Protein AF-A0A6G3XA79-F1 (afdb_monomer)

Structure (mmCIF, N/CA/C/O backbone):
data_AF-A0A6G3XA79-F1
#
_entry.id   AF-A0A6G3XA79-F1
#
loop_
_atom_site.group_PDB
_atom_site.id
_atom_site.type_symbol
_atom_site.label_atom_id
_atom_site.label_alt_id
_atom_site.label_comp_id
_atom_site.label_asym_id
_atom_site.label_entity_id
_atom_site.label_seq_id
_atom_site.pdbx_PDB_ins_code
_atom_site.Cartn_x
_atom_site.Cartn_y
_atom_site.Cartn_z
_atom_site.occupancy
_atom_site.B_iso_or_equiv
_atom_site.auth_seq_id
_atom_site.auth_comp_id
_atom_site.auth_asym_id
_atom_site.auth_atom_id
_atom_site.pdbx_PDB_model_num
ATOM 1 N N . GLU A 1 1 ? 13.915 -3.878 1.962 1.00 83.31 1 GLU A N 1
ATOM 2 C CA . GLU A 1 1 ? 13.157 -3.306 3.103 1.00 83.31 1 GLU A CA 1
ATOM 3 C C . GLU A 1 1 ? 12.132 -4.311 3.613 1.00 83.31 1 GLU A C 1
ATOM 5 O O . GLU A 1 1 ? 11.793 -5.242 2.881 1.00 83.31 1 GLU A O 1
ATOM 10 N N . PHE A 1 2 ? 11.658 -4.130 4.847 1.00 86.94 2 PHE A N 1
ATOM 11 C CA . PHE A 1 2 ? 10.660 -4.977 5.507 1.00 86.94 2 PHE A CA 1
ATOM 12 C C . PHE A 1 2 ? 9.590 -4.092 6.155 1.00 86.94 2 PHE A C 1
ATOM 14 O O . PHE A 1 2 ? 9.921 -3.212 6.946 1.00 86.94 2 PHE A O 1
ATOM 21 N N . TYR A 1 3 ? 8.324 -4.346 5.831 1.00 83.56 3 TYR A N 1
ATOM 22 C CA . TYR A 1 3 ? 7.170 -3.608 6.340 1.00 83.56 3 TYR A CA 1
ATOM 23 C C . TYR A 1 3 ? 6.199 -4.577 7.005 1.00 83.56 3 TYR A C 1
ATOM 25 O O . TYR A 1 3 ? 5.799 -5.566 6.397 1.00 83.56 3 TYR A O 1
ATOM 33 N N . TRP A 1 4 ? 5.792 -4.301 8.241 1.00 88.62 4 TRP A N 1
ATOM 34 C CA . TRP A 1 4 ? 4.818 -5.117 8.968 1.00 88.62 4 TRP A CA 1
ATOM 35 C C . TRP A 1 4 ? 3.518 -4.343 9.180 1.00 88.62 4 TRP A C 1
ATOM 37 O O . TRP A 1 4 ? 3.550 -3.147 9.463 1.00 88.62 4 TRP A O 1
ATOM 47 N N . PHE A 1 5 ? 2.382 -5.031 9.048 1.00 85.12 5 PHE A N 1
ATOM 48 C CA . PHE A 1 5 ? 1.057 -4.447 9.246 1.00 85.12 5 PHE A CA 1
ATOM 49 C C . PHE A 1 5 ? 0.548 -4.762 10.662 1.00 85.12 5 PHE A C 1
ATOM 51 O O . PHE A 1 5 ? 0.219 -5.926 10.934 1.00 85.12 5 PHE A O 1
ATOM 58 N N . PRO A 1 6 ? 0.431 -3.757 11.556 1.00 84.50 6 PRO A N 1
ATOM 59 C CA . PRO A 1 6 ? -0.056 -3.953 12.919 1.00 84.50 6 PRO A CA 1
ATOM 60 C C . PRO A 1 6 ? -1.419 -4.648 12.957 1.00 84.50 6 PRO A C 1
ATOM 62 O O . PRO A 1 6 ? -2.234 -4.481 12.054 1.00 84.50 6 PRO A O 1
ATOM 65 N N . HIS A 1 7 ? -1.691 -5.421 14.011 1.00 86.56 7 HIS A N 1
ATOM 66 C CA . HIS A 1 7 ? -2.924 -6.220 14.161 1.00 86.56 7 HIS A CA 1
ATOM 67 C C . HIS A 1 7 ? -3.110 -7.337 13.115 1.00 86.56 7 HIS A C 1
ATOM 69 O O . HIS A 1 7 ? -4.194 -7.925 13.011 1.00 86.56 7 HIS A O 1
ATOM 75 N N . THR A 1 8 ? -2.057 -7.657 12.359 1.00 85.44 8 THR A N 1
ATOM 76 C CA . THR A 1 8 ? -2.033 -8.756 11.392 1.00 85.44 8 THR A CA 1
ATOM 77 C C . THR A 1 8 ? -0.740 -9.565 11.518 1.00 85.44 8 THR A C 1
ATOM 79 O O . THR A 1 8 ? 0.268 -9.079 12.031 1.00 85.44 8 THR A O 1
ATOM 82 N N . GLY A 1 9 ? -0.754 -10.800 11.015 1.00 86.00 9 GLY A N 1
ATOM 83 C CA . GLY A 1 9 ? 0.463 -11.600 10.827 1.00 86.00 9 GLY A CA 1
ATOM 84 C C . GLY A 1 9 ? 1.190 -11.308 9.509 1.00 86.00 9 GLY A C 1
ATOM 85 O O . GLY A 1 9 ? 2.142 -12.008 9.179 1.00 86.00 9 GLY A O 1
ATOM 86 N N . ASN A 1 10 ? 0.739 -10.314 8.737 1.00 85.25 10 ASN A N 1
ATOM 87 C CA . ASN A 1 10 ? 1.228 -10.076 7.385 1.00 85.25 10 ASN A CA 1
ATOM 88 C C . ASN A 1 10 ? 2.378 -9.069 7.381 1.00 85.25 10 ASN A C 1
ATOM 90 O O . ASN A 1 10 ? 2.359 -8.052 8.079 1.00 85.25 10 ASN A O 1
ATOM 94 N N . CYS A 1 11 ? 3.357 -9.329 6.523 1.00 87.06 11 CYS A N 1
ATOM 95 C CA . CYS A 1 11 ? 4.454 -8.421 6.237 1.00 87.06 11 CYS A CA 1
ATOM 96 C C . CYS A 1 11 ? 4.712 -8.363 4.732 1.00 87.06 11 CYS A C 1
ATOM 98 O O . CYS A 1 11 ? 4.417 -9.307 3.999 1.00 87.06 11 CYS A O 1
ATOM 100 N N . ASN A 1 12 ? 5.264 -7.244 4.280 1.00 85.88 12 ASN A N 1
ATOM 101 C CA . ASN A 1 12 ? 5.707 -7.045 2.916 1.00 85.88 12 ASN A CA 1
ATOM 102 C C . ASN A 1 12 ? 7.227 -6.880 2.891 1.00 85.88 12 ASN A C 1
ATOM 104 O O . ASN A 1 12 ? 7.822 -6.273 3.785 1.00 85.88 12 ASN A O 1
ATOM 108 N N . THR A 1 13 ? 7.864 -7.428 1.861 1.00 87.06 13 THR A N 1
ATOM 109 C CA . THR A 1 13 ? 9.316 -7.348 1.699 1.00 87.06 13 THR A CA 1
ATOM 110 C C . THR A 1 13 ? 9.648 -6.786 0.335 1.00 87.06 13 THR A C 1
ATOM 112 O O . THR A 1 13 ? 9.238 -7.329 -0.687 1.00 87.06 13 THR A O 1
ATOM 115 N N . LYS A 1 14 ? 10.431 -5.707 0.317 1.00 86.25 14 LYS A N 1
ATOM 116 C CA . LYS A 1 14 ? 10.987 -5.147 -0.918 1.00 86.25 14 LYS A CA 1
ATOM 117 C C . LYS A 1 14 ? 12.378 -5.729 -1.123 1.00 86.25 14 LYS A C 1
ATOM 119 O O . LYS A 1 14 ? 13.258 -5.546 -0.273 1.00 86.25 14 LYS A O 1
ATOM 124 N N . ARG A 1 15 ? 12.567 -6.425 -2.244 1.00 86.94 15 ARG A N 1
ATOM 125 C CA . ARG A 1 15 ? 13.856 -6.963 -2.696 1.00 86.94 15 ARG A CA 1
ATOM 126 C C . ARG A 1 15 ? 14.211 -6.306 -4.023 1.00 86.94 15 ARG A C 1
ATOM 128 O O . ARG A 1 15 ? 13.465 -6.443 -4.985 1.00 86.94 15 ARG A O 1
ATOM 135 N N . ASN A 1 16 ? 15.351 -5.624 -4.065 1.00 86.75 16 ASN A N 1
ATOM 136 C CA . ASN A 1 16 ? 15.864 -5.002 -5.280 1.00 86.75 16 ASN A CA 1
ATOM 137 C C . ASN A 1 16 ? 17.020 -5.855 -5.805 1.00 86.75 16 ASN A C 1
ATOM 139 O O . ASN A 1 16 ? 18.018 -6.034 -5.109 1.00 86.75 16 ASN A O 1
ATOM 143 N N . ASN A 1 17 ? 16.881 -6.380 -7.021 1.00 86.69 17 ASN A N 1
ATOM 144 C CA . ASN A 1 17 ? 17.903 -7.181 -7.691 1.00 86.69 17 ASN A CA 1
ATOM 145 C C . ASN A 1 17 ? 18.384 -6.447 -8.943 1.00 86.69 17 ASN A C 1
ATOM 147 O O . ASN A 1 17 ? 17.595 -5.781 -9.614 1.00 86.69 17 ASN A O 1
ATOM 151 N N . ARG A 1 18 ? 19.666 -6.594 -9.295 1.00 86.81 18 ARG A N 1
ATOM 152 C CA . ARG A 1 18 ? 20.145 -6.159 -10.614 1.00 86.81 18 ARG A CA 1
ATOM 153 C C . ARG A 1 18 ? 19.562 -7.097 -11.670 1.00 86.81 18 ARG A C 1
ATOM 155 O O . ARG A 1 18 ? 19.715 -8.309 -11.555 1.00 86.81 18 ARG A O 1
ATOM 162 N N . SER A 1 19 ? 18.907 -6.534 -12.679 1.00 84.88 19 SER A N 1
ATOM 163 C CA . SER A 1 19 ? 18.358 -7.278 -13.814 1.00 84.88 19 SER A CA 1
ATOM 164 C C . SER A 1 19 ? 19.148 -6.946 -15.077 1.00 84.88 19 SER A C 1
ATOM 166 O O . SER A 1 19 ? 19.472 -5.783 -15.306 1.00 84.88 19 SER A O 1
ATOM 168 N N . ALA A 1 20 ? 19.457 -7.965 -15.883 1.00 84.25 20 ALA A N 1
ATOM 169 C CA . ALA A 1 20 ? 20.024 -7.807 -17.227 1.00 84.25 20 ALA A CA 1
ATOM 170 C C . ALA A 1 20 ? 18.942 -7.837 -18.327 1.00 84.25 20 ALA A C 1
ATOM 172 O O . ALA A 1 20 ? 19.256 -7.698 -19.507 1.00 84.25 20 ALA A O 1
ATOM 173 N N . GLY A 1 21 ? 17.682 -8.080 -17.944 1.00 79.19 21 GLY A N 1
ATOM 174 C CA . GLY A 1 21 ? 16.548 -8.210 -18.854 1.00 79.19 21 GLY A CA 1
ATOM 175 C C . GLY A 1 21 ? 15.929 -6.868 -19.262 1.00 79.19 21 GLY A C 1
ATOM 176 O O . GLY A 1 21 ? 16.307 -5.820 -18.734 1.00 79.19 21 GLY A O 1
ATOM 177 N N . PRO A 1 22 ? 14.961 -6.890 -20.196 1.00 83.12 22 PRO A N 1
ATOM 178 C CA . PRO A 1 22 ? 14.293 -5.681 -20.662 1.00 83.12 22 PRO A CA 1
ATOM 179 C C . PRO A 1 22 ? 13.493 -5.014 -19.535 1.00 83.12 22 PRO A C 1
ATOM 181 O O . PRO A 1 22 ? 13.009 -5.676 -18.615 1.00 83.12 22 PRO A O 1
ATOM 184 N N . ALA A 1 23 ? 13.327 -3.692 -19.627 1.00 82.69 23 ALA A N 1
ATOM 185 C CA . ALA A 1 23 ? 12.466 -2.957 -18.711 1.00 82.69 23 ALA A CA 1
ATOM 186 C C . ALA A 1 23 ? 11.012 -3.440 -18.849 1.00 82.69 23 ALA A C 1
ATOM 188 O O . ALA A 1 23 ? 10.451 -3.478 -19.943 1.00 82.69 23 ALA A O 1
ATOM 189 N N . ALA A 1 24 ? 10.408 -3.780 -17.716 1.00 83.44 24 ALA A N 1
ATOM 190 C CA . ALA A 1 24 ? 9.010 -4.148 -17.556 1.00 83.44 24 ALA A CA 1
ATOM 191 C C . ALA A 1 24 ? 8.394 -3.206 -16.508 1.00 83.44 24 ALA A C 1
ATOM 193 O O . ALA A 1 24 ? 8.231 -3.598 -15.344 1.00 83.44 24 ALA A O 1
ATOM 194 N N . PRO A 1 25 ? 8.139 -1.937 -16.882 1.00 80.62 25 PRO A N 1
ATOM 195 C CA . PRO A 1 25 ? 7.614 -0.951 -15.957 1.00 80.62 25 PRO A CA 1
ATOM 196 C C . PRO A 1 25 ? 6.171 -1.286 -15.551 1.00 80.62 25 PRO A C 1
ATOM 198 O O . PRO A 1 25 ? 5.446 -1.968 -16.284 1.00 80.62 25 PRO A O 1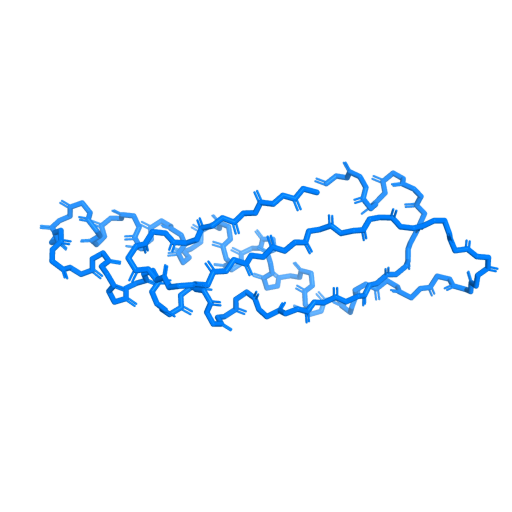
ATOM 201 N N . PRO A 1 26 ? 5.717 -0.771 -14.398 1.00 76.38 26 PRO A N 1
ATOM 202 C CA . PRO A 1 26 ? 4.308 -0.742 -14.035 1.00 76.38 26 PRO A CA 1
ATOM 203 C C . PRO A 1 26 ? 3.400 -0.273 -15.182 1.00 76.38 26 PRO A C 1
ATOM 205 O O . PRO A 1 26 ? 3.669 0.742 -15.821 1.00 76.38 26 PRO A O 1
ATOM 208 N N . GLY A 1 27 ? 2.280 -0.965 -15.420 1.00 75.75 27 GLY A N 1
ATOM 209 C CA . GLY A 1 27 ? 1.242 -0.449 -16.318 1.00 75.75 27 GLY A CA 1
ATOM 210 C C . GLY A 1 27 ? 0.669 0.879 -15.799 1.00 75.75 27 GLY A C 1
ATOM 211 O O . GLY A 1 27 ? 0.475 1.027 -14.593 1.00 75.75 27 GLY A O 1
ATOM 212 N N . ARG A 1 28 ? 0.354 1.827 -16.698 1.00 69.00 28 ARG A N 1
ATOM 213 C CA . ARG A 1 28 ? -0.082 3.208 -16.361 1.00 69.00 28 ARG A CA 1
ATOM 214 C C . ARG A 1 28 ? -1.273 3.274 -15.398 1.00 69.00 28 ARG A C 1
ATOM 216 O O . ARG A 1 28 ? -1.331 4.150 -14.550 1.00 69.00 28 ARG A O 1
ATOM 223 N N . VAL A 1 29 ? -2.209 2.331 -15.509 1.00 65.00 29 VAL A N 1
ATOM 224 C CA . VAL A 1 29 ? -3.370 2.242 -14.606 1.00 65.00 29 VAL A CA 1
ATOM 225 C C . VAL A 1 29 ? -2.932 1.893 -13.184 1.00 65.00 29 VAL A C 1
ATOM 227 O O . VAL A 1 29 ? -3.448 2.438 -12.219 1.00 65.00 29 VAL A O 1
ATOM 230 N N . SER A 1 30 ? -1.947 1.007 -13.049 1.00 66.50 30 SER A N 1
ATOM 231 C CA . SER A 1 30 ? -1.441 0.588 -11.747 1.00 66.50 30 SER A CA 1
ATOM 232 C C . SER A 1 30 ? -0.571 1.655 -11.086 1.00 66.50 30 SER A C 1
ATOM 234 O O . SER A 1 30 ? -0.621 1.740 -9.867 1.00 66.50 30 SER A O 1
ATOM 236 N N . SER A 1 31 ? 0.184 2.461 -11.845 1.00 67.94 31 SER A N 1
ATOM 237 C CA . SER A 1 31 ? 0.893 3.606 -11.249 1.00 67.94 31 SER A CA 1
ATOM 238 C C . SER A 1 31 ? -0.087 4.692 -10.802 1.00 67.94 31 SER A C 1
ATOM 240 O O . SER A 1 31 ? 0.058 5.235 -9.721 1.00 67.94 31 SER A O 1
ATOM 242 N N . TRP A 1 32 ? -1.139 4.953 -11.585 1.00 67.81 32 TRP A N 1
ATOM 243 C CA . TRP A 1 32 ? 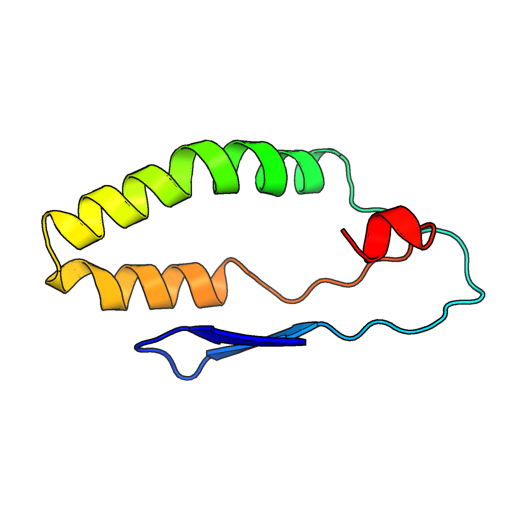-2.155 5.948 -11.233 1.00 67.81 32 TRP A CA 1
ATOM 244 C C . TRP A 1 32 ? -2.958 5.576 -9.974 1.00 67.81 32 TRP A C 1
ATOM 246 O O . TRP A 1 32 ? -3.256 6.443 -9.154 1.00 67.81 32 TRP A O 1
ATOM 256 N N . ILE A 1 33 ? -3.289 4.291 -9.793 1.00 68.06 33 ILE A N 1
ATOM 257 C CA . ILE A 1 33 ? -3.965 3.813 -8.574 1.00 68.06 33 ILE A CA 1
ATOM 258 C C . ILE A 1 33 ? -3.078 4.007 -7.333 1.00 68.06 33 ILE A C 1
ATOM 260 O O . ILE A 1 33 ? -3.597 4.405 -6.290 1.00 68.06 33 ILE A O 1
ATOM 264 N N . ASP A 1 34 ? -1.772 3.742 -7.440 1.00 65.94 34 ASP A N 1
ATOM 265 C CA . ASP A 1 34 ? -0.818 3.951 -6.340 1.00 65.94 34 ASP A CA 1
ATOM 266 C C . ASP A 1 34 ? -0.665 5.440 -6.006 1.00 65.94 34 ASP A C 1
ATOM 268 O O . ASP A 1 34 ? -0.877 5.845 -4.861 1.00 65.94 34 ASP A O 1
ATOM 272 N N . ASP A 1 35 ? -0.351 6.257 -7.011 1.00 63.44 35 ASP A N 1
ATOM 273 C CA . ASP A 1 35 ? 0.040 7.649 -6.788 1.00 63.44 35 ASP A CA 1
ATOM 274 C C . ASP A 1 35 ? -1.146 8.520 -6.357 1.00 63.44 35 ASP A C 1
ATOM 276 O O . ASP A 1 35 ? -1.039 9.299 -5.412 1.00 63.44 35 ASP A O 1
ATOM 280 N N . GLU A 1 36 ? -2.299 8.380 -7.014 1.00 60.19 36 GLU A N 1
ATOM 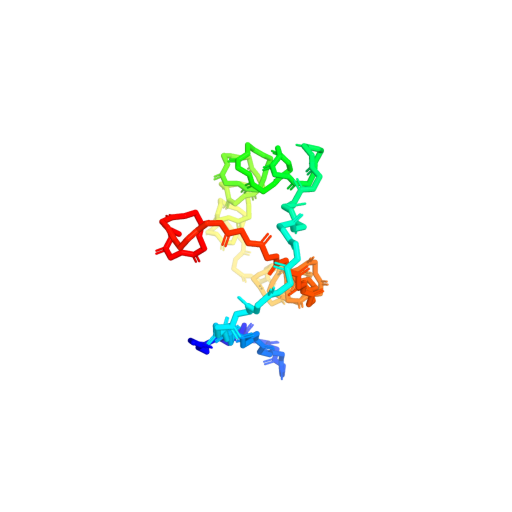281 C CA . GLU A 1 36 ? -3.401 9.331 -6.843 1.00 60.19 36 GLU A CA 1
ATOM 282 C C . GLU A 1 36 ? -4.488 8.791 -5.907 1.00 60.19 36 GLU A C 1
ATOM 284 O O . GLU A 1 36 ? -4.965 9.482 -5.005 1.00 60.19 36 GLU A O 1
ATOM 289 N N . LEU A 1 37 ? -4.888 7.530 -6.086 1.00 65.44 37 LEU A N 1
ATOM 290 C CA . LEU A 1 37 ? -6.049 6.982 -5.384 1.00 65.44 37 LEU A CA 1
ATOM 291 C C . LEU A 1 37 ? -5.693 6.507 -3.970 1.00 65.44 37 LEU A C 1
ATOM 293 O O . LEU A 1 37 ? -6.414 6.803 -3.009 1.00 65.44 37 LEU A O 1
ATOM 297 N N . LEU A 1 38 ? -4.570 5.798 -3.835 1.00 65.44 38 LEU A N 1
ATOM 298 C CA . LEU A 1 38 ? -4.077 5.330 -2.544 1.00 65.44 38 LEU A CA 1
ATOM 299 C C . LEU A 1 38 ? -3.490 6.473 -1.716 1.00 65.44 38 LEU A C 1
ATOM 301 O O . LEU A 1 38 ? -3.872 6.610 -0.552 1.00 65.44 38 LEU A O 1
ATOM 305 N N . SER A 1 39 ? -2.625 7.304 -2.306 1.00 62.56 39 SER A N 1
ATOM 306 C CA . SER A 1 39 ? -1.879 8.318 -1.554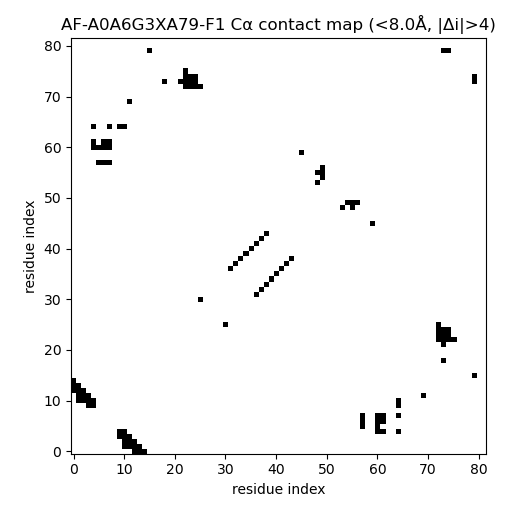 1.00 62.56 39 SER A CA 1
ATOM 307 C C . SER A 1 39 ? -2.725 9.529 -1.128 1.00 62.56 39 SER A C 1
ATOM 309 O O . SER A 1 39 ? -2.575 9.997 0.001 1.00 62.56 39 SER A O 1
ATOM 311 N N . ASN A 1 40 ? -3.664 10.004 -1.961 1.00 65.06 40 ASN A N 1
ATOM 312 C CA . ASN A 1 40 ? -4.413 11.239 -1.667 1.00 65.06 40 ASN A CA 1
ATOM 313 C C . ASN A 1 40 ? -5.799 10.998 -1.041 1.00 65.06 40 ASN A C 1
ATOM 315 O O . ASN A 1 40 ? -6.229 11.761 -0.180 1.00 65.06 40 ASN A O 1
ATOM 319 N N . GLY A 1 41 ? -6.517 9.944 -1.443 1.00 69.00 41 GLY A N 1
ATOM 320 C CA . GLY A 1 41 ? -7.910 9.735 -1.023 1.00 69.00 41 GLY A CA 1
ATOM 321 C C . GLY A 1 41 ? -8.074 8.695 0.081 1.00 69.00 41 GLY A C 1
ATOM 322 O O . GLY A 1 41 ? -8.550 8.981 1.184 1.00 69.00 41 GLY A O 1
ATOM 323 N N . VAL A 1 42 ? -7.688 7.455 -0.219 1.00 78.62 42 VAL A N 1
ATOM 324 C CA . VAL A 1 42 ? -7.990 6.304 0.644 1.00 78.62 42 VAL A CA 1
ATOM 325 C C . VAL A 1 42 ? -7.243 6.387 1.971 1.00 78.62 42 VAL A C 1
ATOM 327 O O . VAL A 1 42 ? -7.834 6.121 3.020 1.00 78.62 42 VAL A O 1
ATOM 330 N N . PHE A 1 43 ? -5.974 6.802 1.954 1.00 79.75 43 PHE A N 1
ATOM 331 C CA . PHE A 1 43 ? -5.183 6.909 3.178 1.00 79.75 43 PHE A CA 1
ATOM 332 C C . PHE A 1 43 ? -5.736 7.975 4.130 1.00 79.75 43 PHE A C 1
ATOM 334 O O . PHE A 1 43 ? -5.853 7.737 5.332 1.00 79.75 43 PHE A O 1
ATOM 341 N N . GLN A 1 44 ? -6.169 9.123 3.601 1.00 84.25 44 GLN A N 1
ATOM 342 C CA . GLN A 1 44 ? -6.766 10.189 4.405 1.00 84.25 44 GLN A CA 1
ATOM 343 C C . GLN A 1 44 ? -8.083 9.751 5.057 1.00 84.25 44 GLN A C 1
ATOM 345 O O . GLN A 1 44 ? -8.309 10.028 6.240 1.00 84.25 44 GLN A O 1
ATOM 350 N N . VAL A 1 45 ? -8.933 9.030 4.321 1.00 86.25 45 VAL A N 1
ATOM 351 C CA . VAL A 1 45 ? -10.180 8.470 4.861 1.00 86.25 45 VAL A CA 1
ATOM 352 C C . VAL A 1 45 ? -9.877 7.415 5.926 1.00 86.25 45 VAL A C 1
ATOM 354 O O . VAL A 1 45 ? -10.448 7.473 7.013 1.00 86.25 45 VAL A O 1
ATOM 357 N N . ALA A 1 46 ? -8.939 6.501 5.667 1.00 86.06 46 ALA A N 1
ATOM 358 C CA . ALA A 1 46 ? -8.539 5.467 6.620 1.00 86.06 46 ALA A CA 1
ATOM 359 C C . ALA A 1 46 ? -7.986 6.064 7.927 1.00 86.06 46 ALA A C 1
ATOM 361 O O . ALA A 1 46 ? -8.395 5.653 9.014 1.00 86.06 46 ALA A O 1
ATOM 362 N N . CYS A 1 47 ? -7.117 7.074 7.835 1.00 87.50 47 CYS A N 1
ATOM 363 C CA . CYS A 1 47 ? -6.569 7.783 8.992 1.00 87.50 47 CYS A CA 1
ATOM 364 C C . CYS A 1 47 ? -7.650 8.544 9.768 1.00 87.50 47 CYS A C 1
ATOM 366 O O . CYS A 1 47 ? -7.691 8.480 10.998 1.00 87.50 47 CYS A O 1
ATOM 368 N N . SER A 1 48 ? -8.553 9.233 9.066 1.00 91.00 48 SER A N 1
ATOM 369 C CA . SER A 1 48 ? -9.663 9.965 9.689 1.00 91.00 48 SER A CA 1
ATOM 370 C C . SER A 1 48 ? -10.625 9.024 10.418 1.00 91.00 48 SER A C 1
ATOM 372 O O . SER A 1 48 ? -11.002 9.292 11.557 1.00 91.00 48 SER A O 1
ATOM 374 N N . LEU A 1 49 ? -10.968 7.887 9.803 1.00 91.00 49 LEU A N 1
ATOM 375 C CA . LEU A 1 49 ? -11.822 6.861 10.403 1.00 91.00 49 LEU A CA 1
ATOM 376 C C . LEU A 1 49 ? -11.154 6.184 11.599 1.00 91.00 49 LEU A C 1
ATOM 378 O O . LEU A 1 49 ? -11.791 6.036 12.637 1.00 91.00 49 LEU A O 1
ATOM 382 N N . GLY A 1 50 ? -9.870 5.831 11.494 1.00 90.12 50 GLY A N 1
ATOM 383 C CA . GLY A 1 50 ? -9.115 5.268 12.612 1.00 90.12 50 GLY A CA 1
ATOM 384 C C . GLY A 1 50 ? -9.004 6.240 13.789 1.00 90.12 50 GLY A C 1
ATOM 385 O O . GLY A 1 50 ? -9.107 5.823 14.941 1.00 90.12 50 GLY A O 1
ATOM 386 N N . ARG A 1 51 ? -8.868 7.545 13.514 1.00 92.12 51 ARG A N 1
ATOM 387 C CA . ARG A 1 51 ? -8.870 8.595 14.543 1.00 92.12 51 ARG A CA 1
ATOM 388 C C . ARG A 1 51 ? -10.238 8.757 15.204 1.00 92.12 51 ARG A C 1
ATOM 390 O O . ARG A 1 51 ? -10.297 8.920 16.418 1.00 92.12 51 ARG A O 1
ATOM 397 N N . ALA A 1 52 ? -11.316 8.749 14.422 1.00 95.56 52 ALA A N 1
ATOM 398 C CA . ALA A 1 52 ? -12.674 8.931 14.933 1.00 95.56 52 ALA A CA 1
ATOM 399 C C . ALA A 1 52 ? -13.190 7.689 15.679 1.00 95.56 52 ALA A C 1
ATOM 401 O O . ALA A 1 52 ? -13.857 7.815 16.703 1.00 95.56 52 ALA A O 1
ATOM 402 N N . VAL A 1 53 ? -12.871 6.491 15.181 1.00 95.38 53 VAL A N 1
ATOM 403 C CA . VAL A 1 53 ? -13.313 5.207 15.737 1.00 95.38 53 VAL A CA 1
ATOM 404 C C . VAL A 1 53 ? -12.129 4.227 15.770 1.00 95.38 53 VAL A C 1
ATOM 406 O O . VAL A 1 53 ? -11.974 3.415 14.852 1.00 95.38 53 VAL A O 1
ATOM 409 N N . PRO A 1 54 ? -11.309 4.231 16.840 1.00 91.56 54 PRO A N 1
ATOM 410 C CA . PRO A 1 5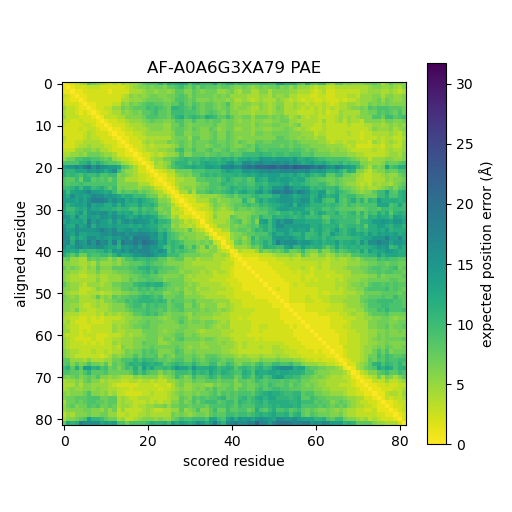4 ? -10.112 3.386 16.939 1.00 91.56 54 PRO A CA 1
ATOM 411 C C . PRO A 1 54 ? -10.372 1.880 16.792 1.00 91.56 54 PRO A C 1
ATOM 413 O O . PRO A 1 54 ? -9.516 1.140 16.312 1.00 91.56 54 PRO A O 1
ATOM 416 N N . ALA A 1 55 ? -11.580 1.414 17.124 1.00 92.81 55 ALA A N 1
ATOM 417 C CA . ALA A 1 55 ? -11.986 0.020 16.937 1.00 92.81 55 ALA A CA 1
ATOM 418 C C . ALA A 1 55 ? -11.981 -0.438 15.461 1.00 92.81 55 ALA A C 1
ATOM 420 O O . ALA A 1 55 ? -11.969 -1.637 15.192 1.00 92.81 55 ALA A O 1
ATOM 421 N N . THR A 1 56 ? -11.964 0.491 14.498 1.00 92.94 56 THR A N 1
ATOM 422 C CA . THR A 1 56 ? -11.879 0.172 13.063 1.00 92.94 56 THR A CA 1
ATOM 423 C C . THR A 1 56 ? -10.456 -0.147 12.597 1.00 92.94 56 THR A C 1
ATOM 425 O O . THR A 1 56 ? -10.289 -0.815 11.573 1.00 92.94 56 THR A O 1
ATOM 428 N N . ILE A 1 57 ? -9.431 0.256 13.359 1.00 91.25 57 ILE A N 1
ATOM 429 C CA . ILE A 1 57 ? -8.013 0.132 12.988 1.00 91.25 57 ILE A CA 1
ATOM 430 C C . ILE A 1 57 ? -7.619 -1.317 12.646 1.00 91.25 57 ILE A C 1
ATOM 432 O O . ILE A 1 57 ? -7.011 -1.515 11.592 1.00 91.25 57 ILE A O 1
ATOM 436 N N . PRO A 1 58 ? -7.991 -2.357 13.426 1.00 91.12 58 PRO A N 1
ATOM 437 C CA . PRO A 1 58 ? -7.629 -3.734 13.086 1.00 91.12 58 PRO A CA 1
ATOM 438 C C . PRO A 1 58 ? -8.224 -4.210 11.754 1.00 91.12 58 PRO A C 1
ATOM 440 O O . PRO A 1 58 ? -7.568 -4.932 11.005 1.00 91.12 58 PRO A O 1
ATOM 443 N N . SER A 1 59 ? -9.457 -3.806 11.434 1.00 89.69 59 SER A N 1
ATOM 444 C CA . SER A 1 59 ? -10.126 -4.171 10.178 1.00 89.69 59 SER A CA 1
ATOM 445 C C . SER A 1 59 ? -9.489 -3.471 8.981 1.00 89.69 59 SER A C 1
ATOM 447 O 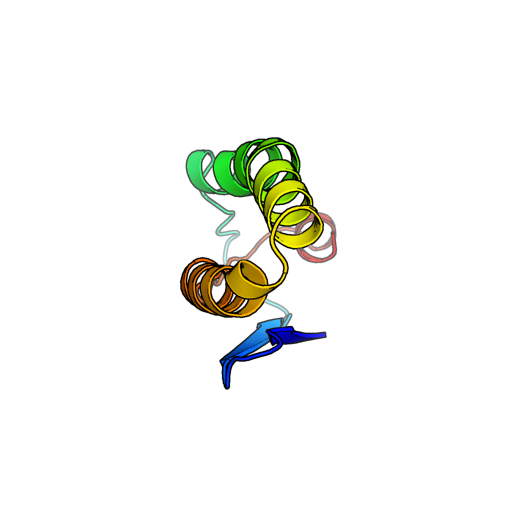O . SER A 1 59 ? -9.234 -4.114 7.962 1.00 89.69 59 SER A O 1
ATOM 449 N N . ILE A 1 60 ? -9.166 -2.184 9.131 1.00 88.75 60 ILE A N 1
ATOM 450 C CA . ILE A 1 60 ? -8.443 -1.403 8.122 1.00 88.75 60 ILE A CA 1
ATOM 451 C C . ILE A 1 60 ? -7.069 -2.031 7.868 1.00 88.75 60 ILE A C 1
ATOM 453 O O . ILE A 1 60 ? -6.731 -2.313 6.723 1.00 88.75 60 ILE A O 1
ATOM 457 N N . ALA A 1 61 ? -6.308 -2.345 8.919 1.00 86.56 61 ALA A N 1
ATOM 458 C CA . ALA A 1 61 ? -4.979 -2.938 8.783 1.00 86.56 61 ALA A CA 1
ATOM 459 C C . ALA A 1 61 ? -5.004 -4.307 8.078 1.00 86.56 61 ALA A C 1
ATOM 461 O O . ALA A 1 61 ? -4.151 -4.582 7.234 1.00 86.56 61 ALA A O 1
ATOM 462 N N . ARG A 1 62 ? -6.008 -5.151 8.364 1.00 86.56 62 ARG A N 1
ATOM 463 C CA . ARG A 1 62 ? -6.217 -6.432 7.660 1.00 86.56 62 ARG A CA 1
ATOM 464 C C . ARG A 1 62 ? -6.578 -6.256 6.191 1.00 86.56 62 ARG A C 1
ATOM 466 O O . ARG A 1 62 ? -6.171 -7.076 5.373 1.00 86.56 62 ARG A O 1
ATOM 473 N N . LEU A 1 63 ? -7.367 -5.237 5.857 1.00 85.81 63 LEU A N 1
ATOM 474 C CA . LEU A 1 63 ? -7.718 -4.954 4.470 1.00 85.81 63 LEU A CA 1
ATOM 475 C C . LEU A 1 63 ? -6.492 -4.446 3.703 1.00 85.81 63 LEU A C 1
ATOM 477 O O . LEU A 1 63 ? -6.160 -4.992 2.652 1.00 85.81 63 LEU A O 1
ATOM 481 N N . SER A 1 64 ? -5.773 -3.474 4.268 1.00 83.12 64 SER A N 1
ATOM 482 C CA . SER A 1 64 ? -4.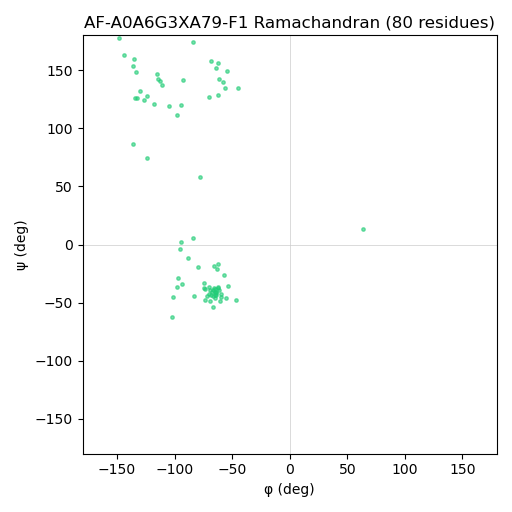563 -2.906 3.669 1.00 83.12 64 SER A CA 1
ATOM 483 C C . SER A 1 64 ? -3.481 -3.961 3.451 1.00 83.12 64 SER A C 1
ATOM 485 O O . SER A 1 64 ? -2.896 -4.022 2.373 1.00 83.12 64 SER A O 1
ATOM 487 N N . SER A 1 65 ? -3.261 -4.858 4.419 1.00 83.31 65 SER A N 1
ATOM 488 C CA . SER A 1 65 ? -2.244 -5.910 4.290 1.00 83.31 65 SER A CA 1
ATOM 489 C C . SER A 1 65 ? -2.538 -6.934 3.189 1.00 83.31 65 SER A C 1
ATOM 491 O O . SER A 1 65 ? -1.630 -7.640 2.760 1.00 83.31 65 SER A O 1
ATOM 493 N N . ARG A 1 66 ? -3.792 -7.030 2.728 1.00 79.75 66 ARG A N 1
ATOM 494 C CA . ARG A 1 66 ? -4.201 -7.866 1.588 1.00 79.75 66 ARG A CA 1
ATOM 495 C C . ARG A 1 66 ? -4.200 -7.097 0.270 1.00 79.75 66 ARG A C 1
ATOM 497 O O . ARG A 1 66 ? -3.919 -7.689 -0.766 1.00 79.75 66 ARG A O 1
ATOM 504 N N . ALA A 1 67 ? -4.541 -5.810 0.308 1.00 76.19 67 ALA A N 1
ATOM 505 C CA . ALA A 1 67 ? -4.602 -4.955 -0.872 1.00 76.19 67 ALA A CA 1
ATOM 506 C C . ALA A 1 67 ? -3.206 -4.646 -1.441 1.00 76.19 67 ALA A C 1
ATOM 508 O O . ALA A 1 67 ? -3.034 -4.649 -2.657 1.00 76.19 67 ALA A O 1
ATOM 509 N N . LEU A 1 68 ? -2.194 -4.466 -0.580 1.00 69.69 68 LEU A N 1
ATOM 510 C CA . LEU A 1 68 ? -0.788 -4.309 -0.983 1.00 69.69 68 LEU A CA 1
ATOM 511 C C . LEU A 1 68 ? -0.139 -5.660 -1.352 1.00 69.69 68 LEU A C 1
ATOM 513 O O . LEU A 1 68 ? 0.847 -6.085 -0.747 1.00 69.69 68 LEU A O 1
ATOM 517 N N . SER A 1 69 ? -0.717 -6.361 -2.328 1.00 64.50 69 SER A N 1
ATOM 518 C CA . SER A 1 69 ? -0.226 -7.657 -2.809 1.00 64.50 69 SER A CA 1
ATOM 519 C C . SER A 1 69 ? 1.186 -7.567 -3.405 1.00 64.50 69 SER A C 1
ATOM 521 O O . SER A 1 69 ? 1.626 -6.518 -3.879 1.00 64.50 69 SER A O 1
ATOM 523 N N . ALA A 1 70 ? 1.895 -8.700 -3.410 1.00 70.12 70 ALA A N 1
ATOM 524 C CA . ALA A 1 70 ? 3.232 -8.820 -3.978 1.00 70.12 70 ALA A CA 1
ATOM 525 C C . ALA A 1 70 ? 3.260 -8.390 -5.454 1.00 70.12 70 ALA A C 1
ATOM 527 O O . ALA A 1 70 ? 2.420 -8.805 -6.256 1.00 70.12 70 ALA A O 1
ATOM 528 N N . ARG A 1 71 ? 4.267 -7.588 -5.81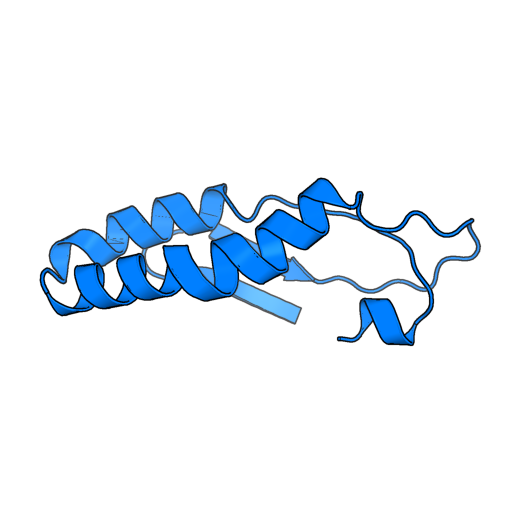0 1.00 76.50 71 ARG A N 1
ATOM 529 C CA . ARG A 1 71 ? 4.504 -7.102 -7.170 1.00 76.50 71 ARG A CA 1
ATOM 530 C C . ARG A 1 71 ? 5.972 -7.258 -7.542 1.00 76.50 71 ARG A C 1
ATOM 532 O O . ARG A 1 71 ? 6.860 -7.114 -6.705 1.00 76.50 71 ARG A O 1
ATOM 539 N N . THR A 1 72 ? 6.231 -7.495 -8.822 1.00 81.38 72 THR A N 1
ATOM 540 C CA . THR A 1 72 ? 7.574 -7.463 -9.406 1.00 81.38 72 THR A CA 1
ATOM 541 C C . THR A 1 72 ? 7.548 -6.597 -10.660 1.00 81.38 72 THR A C 1
ATOM 543 O O . THR A 1 72 ? 6.642 -6.724 -11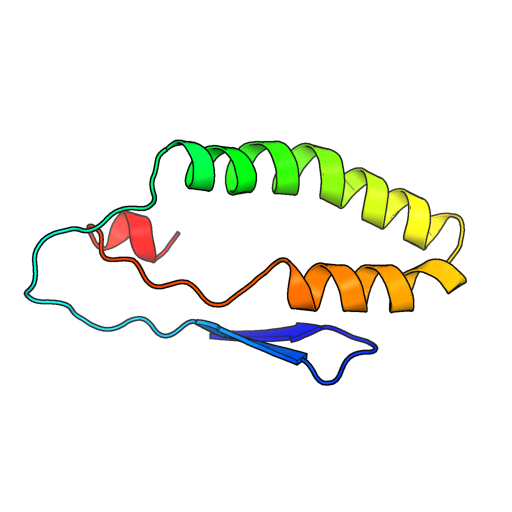.480 1.00 81.38 72 THR A O 1
ATOM 546 N N . TYR A 1 73 ? 8.511 -5.690 -10.786 1.00 85.00 73 TYR A N 1
ATOM 547 C CA . TYR A 1 73 ? 8.713 -4.866 -11.976 1.00 85.00 73 TYR A CA 1
ATOM 548 C C . TYR A 1 73 ? 10.213 -4.654 -12.195 1.00 85.00 73 TYR A C 1
ATOM 550 O O . TYR A 1 73 ? 11.027 -4.919 -11.309 1.00 85.00 73 TYR A O 1
ATOM 558 N N . THR A 1 74 ? 10.594 -4.226 -13.393 1.00 85.81 74 THR A N 1
ATOM 559 C CA . THR A 1 74 ? 11.985 -3.901 -13.736 1.00 85.81 74 THR A CA 1
ATOM 560 C C . THR A 1 74 ? 11.991 -2.577 -14.476 1.00 85.81 74 THR A C 1
ATOM 562 O O . THR A 1 74 ? 11.285 -2.430 -15.467 1.00 85.81 74 THR A O 1
ATOM 565 N N . ASP A 1 75 ? 12.771 -1.613 -14.008 1.00 85.00 75 ASP A N 1
ATOM 566 C CA . ASP A 1 75 ? 12.899 -0.305 -14.652 1.00 85.00 75 ASP A CA 1
ATOM 567 C C . ASP A 1 75 ? 14.318 0.249 -14.433 1.00 85.00 75 ASP A C 1
ATOM 569 O O . ASP A 1 75 ? 15.160 -0.375 -13.779 1.00 85.00 75 ASP A O 1
ATOM 573 N N . ILE A 1 76 ? 14.590 1.419 -15.002 1.00 86.50 76 ILE A N 1
ATOM 574 C CA . ILE A 1 76 ? 15.833 2.173 -14.848 1.00 86.50 76 ILE A CA 1
ATOM 575 C C . ILE A 1 76 ? 16.053 2.475 -13.352 1.00 86.50 76 ILE A C 1
ATOM 577 O O . ILE A 1 76 ? 15.091 2.842 -12.674 1.00 86.50 76 ILE A O 1
ATOM 581 N N . PRO A 1 77 ? 17.292 2.390 -12.818 1.00 80.94 77 PRO A N 1
ATOM 582 C CA . PRO A 1 77 ? 17.550 2.436 -11.377 1.00 80.94 77 PRO A CA 1
ATOM 583 C C . PRO A 1 77 ? 16.831 3.557 -10.617 1.00 80.94 77 PRO A C 1
ATOM 585 O O . PRO A 1 77 ? 16.184 3.290 -9.607 1.00 80.94 77 PRO A O 1
ATOM 588 N N . TYR A 1 78 ? 16.871 4.796 -11.115 1.00 82.50 78 TYR A N 1
ATOM 589 C CA . TYR A 1 78 ? 16.283 5.939 -10.406 1.00 82.50 78 TYR A CA 1
ATOM 590 C C . TYR A 1 78 ? 14.757 5.843 -10.222 1.00 82.50 78 TYR A C 1
ATOM 592 O O . TYR A 1 78 ? 14.236 6.474 -9.311 1.00 82.50 78 TYR A O 1
ATOM 600 N N . LYS A 1 79 ? 14.059 5.036 -11.036 1.00 79.88 79 LYS A N 1
ATOM 601 C CA . LYS A 1 79 ? 12.613 4.779 -10.930 1.00 79.88 79 LYS A CA 1
ATOM 602 C C . LYS A 1 79 ? 12.252 3.608 -10.010 1.00 79.88 79 LYS A C 1
ATOM 604 O O . LYS A 1 79 ? 11.083 3.410 -9.715 1.00 79.88 79 LYS A O 1
ATOM 609 N N . VAL A 1 80 ? 13.233 2.798 -9.602 1.00 78.62 80 VAL A N 1
ATOM 610 C CA . VAL A 1 80 ? 13.041 1.649 -8.690 1.00 78.62 80 VAL A CA 1
ATOM 611 C C . VAL A 1 80 ? 13.376 2.028 -7.237 1.00 78.62 80 VAL A C 1
ATOM 613 O O . VAL A 1 80 ? 12.841 1.449 -6.284 1.00 78.62 80 VAL A O 1
ATOM 616 N N . PHE A 1 81 ? 14.292 2.988 -7.071 1.00 74.56 81 PHE A N 1
ATOM 617 C CA . PHE A 1 81 ? 14.783 3.467 -5.773 1.00 74.56 81 PHE A CA 1
ATOM 618 C C . PHE A 1 81 ? 14.055 4.708 -5.230 1.00 74.56 81 PHE A C 1
ATOM 620 O O . PHE A 1 81 ? 14.444 5.193 -4.170 1.00 74.56 81 PHE A O 1
ATOM 627 N N . THR A 1 82 ? 13.037 5.212 -5.931 1.00 62.16 82 THR A N 1
ATOM 628 C CA . THR A 1 82 ? 12.055 6.166 -5.384 1.00 62.16 82 THR A CA 1
ATOM 629 C C . THR A 1 82 ? 10.925 5.418 -4.682 1.00 62.16 82 THR A C 1
ATOM 631 O O . THR A 1 82 ? 10.381 5.996 -3.721 1.00 62.16 82 THR A O 1
#

pLDDT: mean 80.98, std 9.05, range [60.19, 95.56]

Mean predicted aligned error: 6.85 Å

Radius of gyration: 15.31 Å; Cα contacts (8 Å, |Δi|>4): 61; chains: 1; bounding box: 34×23×38 Å

Organism: NCBI:txid2706086

Secondary structure (DSSP, 8-state):
-EEE-TTSS-EEE-------SPPB---HHHHHIIIIIIIIIIHHHHHHHHHH-GGGHHHHHHHHHHHS-----B--HHHH--

InterPro domains:
  IPR007173 D-arabinono-1,4-lactone oxidase, C-terminal domain [PF04030] (1-82)

Solvent-accessible surface area (backbone atoms only — not comparable to full-atom values): 5132 Å² total; per-residue (Å²): 92,80,47,75,36,67,82,50,94,48,67,51,72,57,80,89,74,93,76,93,67,78,73,43,65,78,56,72,69,61,52,46,45,51,62,53,46,43,63,65,48,51,48,52,51,51,53,51,46,30,70,77,40,59,86,47,40,48,59,51,33,49,49,49,60,60,68,69,56,93,83,86,72,37,60,62,67,79,75,70,76,110

Foldseek 3Di:
DKADQPLDPFIDDDDDDDDPDDFFDDDPVVVCCVPPVVPPPPVVVLVVCCVVPVVCRNVSSVVVSVVPDDDDGGDDVVVSVD

Sequence (82 aa):
EFYWFPHTGNCNTKRNNRSAGPAAPPGRVSSWIDDELLSNGVFQVACSLGRAVPATIPSIARLSSRALSARTYTDIPYKVFT